Protein AF-A0A9N7TNQ0-F1 (afdb_monomer)

Radius of gyration: 16.6 Å; Cα contacts (8 Å, |Δi|>4): 85; chains: 1; bounding box: 36×50×49 Å

Mean predicted aligned error: 11.32 Å

Structure (mmCIF, N/CA/C/O backbone):
data_AF-A0A9N7TNQ0-F1
#
_entry.id   AF-A0A9N7TNQ0-F1
#
loop_
_atom_site.group_PDB
_atom_site.id
_atom_site.type_symbol
_atom_site.label_atom_id
_atom_site.label_alt_id
_atom_site.label_comp_id
_atom_site.label_asym_id
_atom_site.label_entity_id
_atom_site.label_seq_id
_atom_site.pdbx_PDB_ins_code
_atom_site.Cartn_x
_atom_site.Cartn_y
_atom_site.Cartn_z
_atom_site.occupancy
_atom_site.B_iso_or_equiv
_atom_site.auth_seq_id
_atom_site.auth_comp_id
_atom_site.auth_asym_id
_atom_site.auth_atom_id
_atom_site.pdbx_PDB_model_num
ATOM 1 N N . MET A 1 1 ? -12.053 -35.783 -9.837 1.00 34.56 1 MET A N 1
ATOM 2 C CA . MET A 1 1 ? -10.816 -35.252 -9.226 1.00 34.56 1 MET A CA 1
ATOM 3 C C . MET A 1 1 ? -10.941 -33.739 -9.143 1.00 34.56 1 MET A C 1
ATOM 5 O O . MET A 1 1 ? -11.063 -33.125 -10.188 1.00 34.56 1 MET A O 1
ATOM 9 N N . LYS A 1 2 ? -10.997 -33.230 -7.901 1.00 33.78 2 LYS A N 1
ATOM 10 C CA . LYS A 1 2 ? -10.740 -31.864 -7.385 1.00 33.78 2 LYS A CA 1
ATOM 11 C C . LYS A 1 2 ? -11.187 -30.685 -8.276 1.00 33.78 2 LYS A C 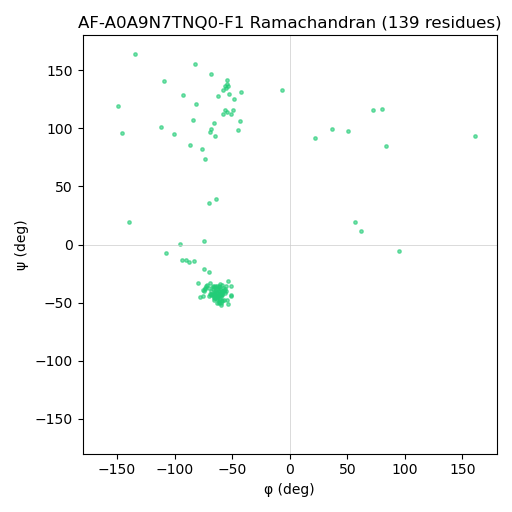1
ATOM 13 O O . LYS A 1 2 ? -10.556 -30.409 -9.284 1.00 33.78 2 LYS A O 1
ATOM 18 N N . ASN A 1 3 ? -12.346 -30.091 -7.981 1.00 28.22 3 ASN A N 1
ATOM 19 C CA . ASN A 1 3 ? -12.545 -28.962 -7.044 1.00 28.22 3 ASN A CA 1
ATOM 20 C C . ASN A 1 3 ? -12.000 -27.635 -7.603 1.00 28.22 3 ASN A C 1
ATOM 22 O O . ASN A 1 3 ? -10.797 -27.508 -7.809 1.00 28.22 3 ASN A O 1
ATOM 26 N N . LEU A 1 4 ? -12.884 -26.668 -7.836 1.00 41.09 4 LEU A N 1
ATOM 27 C CA . LEU A 1 4 ? -13.102 -25.495 -6.976 1.00 41.09 4 LEU A CA 1
ATOM 28 C C . LEU A 1 4 ? -13.830 -24.418 -7.801 1.00 41.09 4 LEU A C 1
ATOM 30 O O . LEU A 1 4 ? -13.229 -23.687 -8.591 1.00 41.09 4 LEU A O 1
ATOM 34 N N . ASP A 1 5 ? -15.159 -24.426 -7.695 1.00 35.00 5 ASP A N 1
ATOM 35 C CA . ASP A 1 5 ? -15.945 -23.270 -7.242 1.00 35.00 5 ASP A CA 1
ATOM 36 C C . ASP A 1 5 ? -15.219 -21.925 -7.397 1.00 35.00 5 ASP A C 1
ATOM 38 O O . ASP A 1 5 ? -14.502 -21.444 -6.521 1.00 35.00 5 ASP A O 1
ATOM 42 N N . LYS A 1 6 ? -15.436 -21.282 -8.548 1.00 42.28 6 LYS A N 1
ATOM 43 C CA . LYS A 1 6 ? -15.219 -19.841 -8.660 1.00 42.28 6 LYS A CA 1
ATOM 44 C C . LYS A 1 6 ? -16.397 -19.150 -7.989 1.00 42.28 6 LYS A C 1
ATOM 46 O O . LYS A 1 6 ? -17.361 -18.765 -8.646 1.00 42.28 6 LYS A O 1
ATOM 51 N N . GLU A 1 7 ? -16.287 -19.068 -6.669 1.00 34.34 7 GLU A N 1
ATOM 52 C CA . GLU A 1 7 ? -17.034 -18.165 -5.805 1.00 34.34 7 GLU A CA 1
ATOM 53 C C . GLU A 1 7 ? -17.109 -16.777 -6.455 1.00 34.34 7 GLU A C 1
ATOM 55 O O . GLU A 1 7 ? -16.120 -16.234 -6.963 1.00 34.34 7 GLU A O 1
ATOM 60 N N . GLY A 1 8 ? -18.328 -16.243 -6.491 1.00 31.50 8 GLY A N 1
ATOM 61 C CA . GLY A 1 8 ? -18.655 -14.971 -7.105 1.00 31.50 8 GLY A CA 1
ATOM 62 C C . GLY A 1 8 ? -17.840 -13.841 -6.495 1.00 31.50 8 GLY A C 1
ATOM 63 O O . GLY A 1 8 ? -18.063 -13.433 -5.359 1.00 31.50 8 GLY A O 1
ATOM 64 N N . ILE A 1 9 ? -16.937 -13.275 -7.292 1.00 40.03 9 ILE A N 1
ATOM 65 C CA . ILE A 1 9 ? -16.370 -11.962 -7.006 1.00 40.03 9 ILE A CA 1
ATOM 66 C C . ILE A 1 9 ? -17.511 -10.972 -7.202 1.00 40.03 9 ILE A C 1
ATOM 68 O O . ILE A 1 9 ? -17.880 -10.634 -8.328 1.00 40.03 9 ILE A O 1
ATOM 72 N N . HIS A 1 10 ? -18.105 -10.581 -6.078 1.00 31.59 10 HIS A N 1
ATOM 73 C CA . HIS A 1 10 ? -19.172 -9.607 -5.996 1.00 31.59 10 HIS A CA 1
ATOM 74 C C . HIS A 1 10 ? -18.757 -8.342 -6.752 1.00 31.59 10 HIS A C 1
ATOM 76 O O . HIS A 1 10 ? -17.804 -7.636 -6.411 1.00 31.59 10 HIS A O 1
ATOM 82 N N . GLN A 1 11 ? -19.469 -8.121 -7.849 1.00 31.77 11 GLN A N 1
ATOM 83 C CA . GLN A 1 11 ? -19.375 -6.976 -8.729 1.00 31.77 11 GLN A CA 1
ATOM 84 C C . GLN A 1 11 ? -20.009 -5.771 -8.026 1.00 31.77 11 GLN A C 1
ATOM 86 O O . GLN A 1 11 ? -21.099 -5.340 -8.384 1.00 31.77 11 GLN A O 1
ATOM 91 N N . GLU A 1 12 ? -19.339 -5.199 -7.029 1.00 32.12 12 GLU A N 1
ATOM 92 C CA . GLU A 1 12 ? -19.752 -3.911 -6.473 1.00 32.12 12 GLU A CA 1
ATOM 93 C C . GLU A 1 12 ? -18.895 -2.775 -7.032 1.00 32.12 12 GLU A C 1
ATOM 95 O O . GLU A 1 12 ? -17.794 -2.465 -6.585 1.00 32.12 12 GLU A O 1
ATOM 100 N N . SER A 1 13 ? -19.471 -2.180 -8.077 1.00 33.22 13 SER A N 1
ATOM 101 C CA . SER A 1 13 ? -19.583 -0.739 -8.292 1.00 33.22 13 SER A CA 1
ATOM 102 C C . SER A 1 13 ? -18.300 0.094 -8.162 1.00 33.22 13 SER A C 1
ATOM 104 O O . SER A 1 13 ? -17.913 0.589 -7.103 1.00 33.22 13 SER A O 1
ATOM 106 N N . TRP A 1 14 ? -17.696 0.364 -9.318 1.00 37.94 14 TRP A N 1
ATOM 107 C CA . TRP A 1 14 ? -16.557 1.261 -9.538 1.00 37.94 14 TRP A CA 1
ATOM 108 C C . TRP A 1 14 ? -16.905 2.758 -9.361 1.00 37.94 14 TRP A C 1
ATOM 110 O O . TRP A 1 14 ? -16.393 3.614 -10.078 1.00 37.94 14 TRP A O 1
ATOM 120 N N . SER A 1 15 ? -17.792 3.106 -8.425 1.00 42.22 15 SER A N 1
ATOM 121 C CA . SER A 1 15 ? -18.324 4.469 -8.271 1.00 42.22 15 SER A CA 1
ATOM 122 C C . SER A 1 15 ? -17.594 5.334 -7.242 1.00 42.22 15 SER A C 1
ATOM 124 O O . SER A 1 15 ? -17.989 6.479 -7.042 1.00 42.22 15 SER A O 1
ATOM 126 N N . CYS A 1 16 ? -16.552 4.839 -6.566 1.00 47.56 16 CYS A N 1
ATOM 127 C CA . CYS A 1 16 ? -16.070 5.532 -5.366 1.00 47.56 16 CYS A CA 1
ATOM 128 C C . CYS A 1 16 ? -15.285 6.832 -5.640 1.00 47.56 16 CYS A C 1
ATOM 130 O O . CYS A 1 16 ? -15.232 7.690 -4.768 1.00 47.56 16 CYS A O 1
ATOM 132 N N . LEU A 1 17 ? -14.722 7.033 -6.838 1.00 49.53 17 LEU A N 1
ATOM 133 C CA . LEU A 1 17 ? -14.087 8.292 -7.250 1.00 49.53 17 LEU A CA 1
ATOM 134 C C . LEU A 1 17 ? -14.266 8.454 -8.764 1.00 49.53 17 LEU A C 1
ATOM 136 O O . LEU A 1 17 ? -13.782 7.618 -9.531 1.00 49.53 17 LEU A 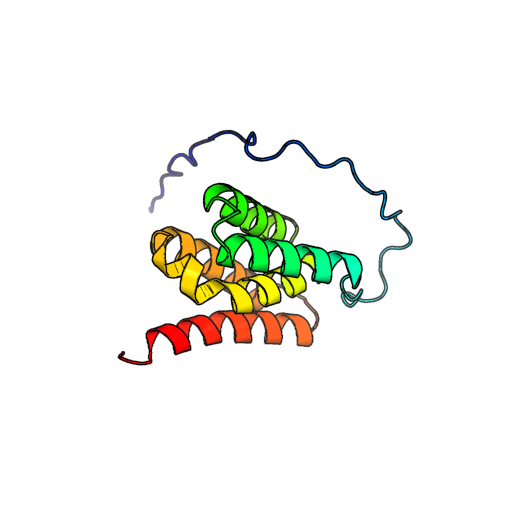O 1
ATOM 140 N N . LYS A 1 18 ? -14.939 9.524 -9.217 1.00 43.25 18 LYS A N 1
ATOM 141 C CA . LYS A 1 18 ? -14.919 9.888 -10.645 1.00 43.25 18 LYS A CA 1
ATOM 142 C C . LYS A 1 18 ? -13.453 10.018 -11.075 1.00 43.25 18 LYS A C 1
ATOM 144 O O . LYS A 1 18 ? -12.650 10.514 -10.282 1.00 43.25 18 LYS A O 1
ATOM 149 N N . PRO A 1 19 ? -13.075 9.577 -12.286 1.00 41.34 19 PRO A N 1
ATOM 150 C CA . PRO A 1 19 ? -11.713 9.766 -12.755 1.00 41.34 19 PRO A CA 1
ATOM 151 C C . PRO A 1 19 ? -11.368 11.256 -12.663 1.00 41.34 19 PRO A C 1
ATOM 153 O O . PRO A 1 19 ? -11.973 12.076 -13.351 1.00 41.34 19 PRO A O 1
ATOM 156 N N . VAL A 1 20 ? -10.413 11.608 -11.794 1.00 46.69 20 VAL A N 1
ATOM 157 C CA . VAL A 1 20 ? -9.686 12.872 -11.930 1.00 46.69 20 VAL A CA 1
ATOM 158 C C . VAL A 1 20 ? -9.092 12.817 -13.329 1.00 46.69 20 VAL A C 1
ATOM 160 O O . VAL A 1 20 ? -8.350 11.884 -13.643 1.00 46.69 20 VAL A O 1
ATOM 163 N N . GLN A 1 21 ? -9.536 13.734 -14.189 1.00 40.91 21 GLN A N 1
ATOM 164 C CA . GLN A 1 21 ? -9.123 13.777 -15.582 1.00 40.91 21 GLN A CA 1
ATOM 165 C C . GLN A 1 21 ? -7.602 13.776 -15.656 1.00 40.91 21 GLN A C 1
ATOM 167 O O . GLN A 1 21 ? -6.920 14.520 -14.953 1.00 40.91 21 GLN A O 1
ATOM 172 N N . ASP A 1 22 ? -7.122 12.860 -16.488 1.00 35.22 22 ASP A N 1
ATOM 173 C CA . ASP A 1 22 ? -5.734 12.570 -16.784 1.00 35.22 22 ASP A CA 1
ATOM 174 C C . ASP A 1 22 ? -4.938 13.871 -16.971 1.00 35.22 22 ASP A C 1
ATOM 176 O O . ASP A 1 22 ? -5.085 14.575 -17.976 1.00 35.22 22 ASP A O 1
ATOM 180 N N . VAL A 1 23 ? -4.101 14.227 -15.986 1.00 44.53 23 VAL A N 1
ATOM 181 C CA . VAL A 1 23 ? -3.015 15.169 -16.251 1.00 44.53 23 VAL A CA 1
ATOM 182 C C . VAL A 1 23 ? -2.056 14.392 -17.136 1.00 44.53 23 VAL A C 1
ATOM 184 O O . VAL A 1 23 ? -1.322 13.535 -16.658 1.00 44.53 23 VAL A O 1
ATOM 187 N N . ARG A 1 24 ? -2.183 14.611 -18.445 1.00 45.03 24 ARG A N 1
ATOM 188 C CA . ARG A 1 24 ? -1.459 13.903 -19.501 1.00 45.03 24 ARG A CA 1
ATOM 189 C C . ARG A 1 24 ? 0.018 13.792 -19.143 1.00 45.03 24 ARG A C 1
ATOM 191 O O . ARG A 1 24 ? 0.782 14.728 -19.372 1.00 45.03 24 ARG A O 1
ATOM 198 N N . VAL A 1 25 ? 0.439 12.651 -18.606 1.00 51.31 25 VAL A N 1
ATOM 199 C CA . VAL A 1 25 ? 1.856 12.293 -18.581 1.00 51.31 25 VAL A CA 1
ATOM 200 C C . VAL A 1 25 ? 2.087 11.616 -19.914 1.00 51.31 25 VAL A C 1
ATOM 202 O O . VAL A 1 25 ? 1.896 10.417 -20.077 1.00 51.31 25 VAL A O 1
ATOM 205 N N . THR A 1 26 ? 2.357 12.463 -20.902 1.00 42.19 26 THR A N 1
ATOM 206 C CA . THR A 1 26 ? 2.608 12.080 -22.285 1.00 42.19 26 THR A CA 1
ATOM 207 C C . THR A 1 26 ? 3.624 10.954 -22.361 1.00 42.19 26 THR A C 1
ATOM 209 O O . THR A 1 26 ? 4.748 11.084 -21.877 1.00 42.19 26 THR A O 1
ATOM 212 N N . ASP A 1 27 ? 3.184 9.899 -23.028 1.00 53.47 27 ASP A N 1
ATOM 213 C CA . ASP A 1 27 ? 3.931 8.755 -23.516 1.00 53.47 27 ASP A CA 1
ATOM 214 C C . ASP A 1 27 ? 5.182 9.217 -24.279 1.00 53.47 27 ASP A C 1
ATOM 216 O O . ASP A 1 27 ? 5.057 9.899 -25.299 1.00 53.47 27 ASP A O 1
ATOM 220 N N . ARG A 1 28 ? 6.384 8.892 -23.785 1.00 43.69 28 ARG A N 1
ATOM 221 C CA . ARG A 1 28 ? 7.618 8.916 -24.586 1.00 43.69 28 ARG A CA 1
ATOM 222 C C . ARG A 1 28 ? 8.554 7.793 -24.145 1.00 43.69 28 ARG A C 1
ATOM 224 O O . ARG A 1 28 ? 9.379 7.970 -23.258 1.00 43.69 28 ARG A O 1
ATOM 231 N N . LEU A 1 29 ? 8.441 6.700 -24.900 1.00 43.78 29 LEU A N 1
ATOM 232 C CA . LEU A 1 29 ? 9.478 5.704 -25.184 1.00 43.78 29 LEU A CA 1
ATOM 233 C C . LEU A 1 29 ? 9.653 4.602 -24.125 1.00 43.78 29 LEU A C 1
ATOM 235 O O . LEU A 1 29 ? 10.500 4.645 -23.240 1.00 43.78 29 LEU A O 1
ATOM 239 N N . ARG A 1 30 ? 8.810 3.578 -24.294 1.00 49.75 30 ARG A N 1
ATOM 240 C CA . ARG A 1 30 ? 9.124 2.140 -24.234 1.00 49.75 30 ARG A CA 1
ATOM 241 C C . ARG A 1 30 ? 10.636 1.829 -24.104 1.00 49.75 30 ARG A C 1
ATOM 243 O O . ARG A 1 30 ? 11.434 2.295 -24.905 1.00 49.75 30 ARG A O 1
ATOM 250 N N . GLU A 1 31 ? 10.962 0.934 -23.171 1.00 44.50 31 GLU A N 1
ATOM 251 C CA . GLU A 1 31 ? 12.087 -0.025 -23.233 1.00 44.50 31 GLU A CA 1
ATOM 252 C C . GLU A 1 31 ? 13.463 0.260 -22.607 1.00 44.50 31 GLU A C 1
ATOM 254 O O . GLU A 1 31 ? 14.209 -0.708 -22.473 1.00 44.50 31 GLU A O 1
ATOM 259 N N . GLU A 1 32 ? 13.785 1.428 -22.047 1.00 40.09 32 GLU A N 1
ATOM 260 C CA . GLU A 1 32 ? 15.023 1.544 -21.247 1.00 40.09 32 GLU A CA 1
ATOM 261 C C . GLU A 1 32 ? 14.757 1.763 -19.758 1.00 40.09 32 GLU A C 1
ATOM 263 O O . GLU A 1 32 ? 14.530 2.867 -19.277 1.00 40.09 32 GLU A O 1
ATOM 268 N N . GLN A 1 33 ? 14.889 0.664 -19.014 1.00 43.25 33 GLN A N 1
ATOM 269 C CA . GLN A 1 33 ? 14.914 0.576 -17.558 1.00 43.25 33 GLN A CA 1
ATOM 270 C C . GLN A 1 33 ? 13.539 0.624 -16.883 1.00 43.25 33 GLN A C 1
ATOM 272 O O . GLN A 1 33 ? 12.850 1.636 -16.808 1.00 43.25 33 GLN A O 1
ATOM 277 N N . GLN A 1 34 ? 13.216 -0.477 -16.218 1.00 49.12 34 GLN A N 1
ATOM 278 C CA . GLN A 1 34 ? 12.190 -0.633 -15.187 1.00 49.12 34 GLN A CA 1
ATOM 279 C C . GLN A 1 34 ? 12.510 0.208 -13.914 1.00 49.12 34 GLN A C 1
ATOM 281 O O . GLN A 1 34 ? 12.347 -0.261 -12.791 1.00 49.12 34 GLN A O 1
ATOM 286 N N . ASN A 1 35 ? 13.027 1.431 -14.106 1.00 52.12 35 ASN A N 1
ATOM 287 C CA . ASN A 1 35 ? 13.688 2.341 -13.162 1.00 52.12 35 ASN A CA 1
ATOM 288 C C . ASN A 1 35 ? 13.268 3.812 -13.383 1.00 52.12 35 ASN A C 1
ATOM 290 O O . ASN A 1 35 ? 13.968 4.738 -12.967 1.00 52.12 35 ASN A O 1
ATOM 294 N N . THR A 1 36 ? 12.145 4.081 -14.050 1.00 61.72 36 THR A N 1
ATOM 295 C CA . THR A 1 36 ? 11.609 5.445 -14.043 1.00 61.72 36 THR A CA 1
ATOM 296 C C . THR A 1 36 ? 11.185 5.744 -12.612 1.00 61.72 36 THR A C 1
ATOM 298 O O . THR A 1 36 ? 10.193 5.197 -12.137 1.00 61.72 36 THR A O 1
ATOM 301 N N . LYS A 1 37 ? 11.971 6.541 -11.887 1.00 65.81 37 LYS A N 1
ATOM 302 C CA . LYS A 1 37 ? 11.623 6.958 -10.527 1.00 65.81 37 LYS A CA 1
ATOM 303 C C . LYS A 1 37 ? 10.226 7.589 -10.561 1.00 65.81 37 LYS A C 1
ATOM 305 O O . LYS A 1 37 ? 9.944 8.348 -11.497 1.00 65.81 37 LYS A O 1
ATOM 310 N N . PRO A 1 38 ? 9.354 7.309 -9.582 1.00 68.50 38 PRO A N 1
ATOM 311 C CA . PRO A 1 38 ? 8.083 8.005 -9.494 1.00 68.50 38 PRO A CA 1
ATOM 312 C C . PRO A 1 38 ? 8.334 9.515 -9.480 1.00 68.50 38 PRO A C 1
ATOM 314 O O . PRO A 1 38 ? 9.255 10.006 -8.822 1.00 68.50 38 PRO A O 1
ATOM 317 N N . SER A 1 39 ? 7.529 10.261 -10.240 1.00 80.44 39 SER A N 1
ATOM 318 C CA . SER A 1 39 ? 7.620 11.721 -10.232 1.00 80.44 39 SER A CA 1
ATOM 319 C C . SER A 1 39 ? 7.462 12.218 -8.795 1.00 80.44 39 SER A C 1
ATOM 321 O O . SER A 1 39 ? 6.537 11.795 -8.101 1.00 80.44 39 SER A O 1
ATOM 323 N N . GLY A 1 40 ? 8.314 13.149 -8.354 1.00 81.19 40 GLY A N 1
ATOM 324 C CA . GLY A 1 40 ? 8.211 13.718 -7.005 1.00 81.19 40 GLY A CA 1
ATOM 325 C C . GLY A 1 40 ? 6.816 14.282 -6.713 1.00 81.19 40 GLY A C 1
ATOM 326 O O . GLY A 1 40 ? 6.317 14.157 -5.602 1.00 81.19 40 GLY A O 1
ATOM 327 N N . ARG A 1 41 ? 6.118 14.796 -7.738 1.00 85.44 41 ARG A N 1
ATOM 328 C CA . ARG A 1 41 ? 4.715 15.224 -7.625 1.00 85.44 41 ARG A CA 1
ATOM 329 C C . ARG A 1 41 ? 3.777 14.071 -7.256 1.00 85.44 41 ARG A C 1
ATOM 331 O O . ARG A 1 41 ? 2.899 14.255 -6.422 1.00 85.44 41 ARG A O 1
ATOM 338 N N . PHE A 1 42 ? 3.946 12.909 -7.883 1.00 85.75 42 PHE A N 1
ATOM 339 C CA . PHE A 1 42 ? 3.120 11.729 -7.630 1.00 85.75 42 PHE A CA 1
ATOM 340 C C . PHE A 1 42 ? 3.345 11.181 -6.217 1.00 85.75 42 PHE A C 1
ATOM 342 O O . PHE A 1 42 ? 2.375 10.917 -5.513 1.00 85.75 42 PHE A O 1
ATOM 349 N N . LEU A 1 43 ? 4.602 11.095 -5.770 1.00 85.56 43 LEU A N 1
ATOM 350 C CA . LEU A 1 43 ? 4.908 10.694 -4.394 1.00 85.56 43 LEU A CA 1
ATOM 351 C C . LEU A 1 43 ? 4.344 11.682 -3.372 1.00 85.56 43 LEU A C 1
ATOM 353 O O . LEU A 1 43 ? 3.702 11.266 -2.414 1.00 85.56 43 LEU A O 1
ATOM 357 N N . ASN A 1 44 ? 4.510 12.987 -3.603 1.00 88.44 44 ASN A N 1
ATOM 358 C CA . ASN A 1 44 ? 3.955 14.011 -2.717 1.00 88.44 44 ASN A CA 1
ATOM 359 C C . ASN A 1 44 ? 2.424 13.940 -2.649 1.00 88.44 44 ASN A C 1
ATOM 361 O O . ASN A 1 44 ? 1.855 14.135 -1.580 1.00 88.44 44 ASN A O 1
ATOM 365 N N . MET A 1 45 ? 1.755 13.624 -3.764 1.00 90.75 45 MET A N 1
ATOM 366 C CA . MET A 1 45 ? 0.308 13.403 -3.787 1.00 90.75 45 MET A CA 1
ATOM 367 C C . MET A 1 45 ? -0.087 12.198 -2.926 1.00 90.75 45 MET A C 1
ATOM 369 O O . MET A 1 45 ? -1.016 12.304 -2.132 1.00 90.75 45 MET A O 1
ATOM 373 N N . LEU A 1 46 ? 0.608 11.065 -3.058 1.00 89.75 46 LEU A N 1
ATOM 374 C CA . LEU A 1 46 ? 0.338 9.885 -2.234 1.00 89.75 46 LEU A CA 1
ATOM 375 C C . LEU A 1 46 ? 0.599 10.158 -0.753 1.00 89.75 46 LEU A C 1
ATOM 377 O O . LEU A 1 46 ? -0.226 9.795 0.080 1.00 89.75 46 LEU A O 1
ATOM 381 N N . ARG A 1 47 ? 1.687 10.864 -0.433 1.00 90.00 47 ARG A N 1
ATOM 382 C CA . ARG A 1 47 ? 1.996 11.283 0.935 1.00 90.00 47 ARG A CA 1
ATOM 383 C C . ARG A 1 47 ? 0.881 12.141 1.523 1.00 90.00 47 ARG A C 1
ATOM 385 O O . ARG A 1 47 ? 0.401 11.859 2.611 1.00 90.00 47 ARG A O 1
ATOM 392 N N . PHE A 1 48 ? 0.424 13.134 0.765 1.00 93.06 48 PHE A N 1
ATOM 393 C CA . PHE A 1 48 ? -0.677 13.996 1.174 1.00 93.06 48 PHE A CA 1
ATOM 394 C C . PHE A 1 48 ? -1.970 13.204 1.415 1.00 93.06 48 PHE A C 1
ATOM 396 O O . PHE A 1 48 ? -2.650 13.423 2.411 1.00 93.06 48 PHE A O 1
ATOM 403 N N . ILE A 1 49 ? -2.294 12.234 0.553 1.00 91.38 49 ILE A N 1
ATOM 404 C CA . ILE A 1 49 ? -3.449 11.344 0.760 1.00 91.38 49 ILE A CA 1
ATOM 405 C C . ILE A 1 49 ? -3.301 10.536 2.062 1.00 91.38 49 ILE A C 1
ATOM 407 O O . ILE A 1 49 ? -4.278 10.391 2.797 1.00 91.38 49 ILE A O 1
ATOM 411 N N . GLY A 1 50 ? -2.096 10.044 2.365 1.00 92.31 50 GLY A N 1
ATOM 412 C CA . GLY A 1 50 ? -1.792 9.368 3.629 1.00 92.31 50 GLY A CA 1
ATOM 413 C C . GLY A 1 50 ? -1.995 10.275 4.845 1.00 92.31 50 GLY A C 1
ATOM 414 O O . GLY A 1 50 ? -2.708 9.907 5.775 1.00 92.31 50 GLY A O 1
ATOM 415 N N . GLU A 1 51 ? -1.466 11.497 4.804 1.00 92.69 51 GLU A N 1
ATOM 416 C CA . GLU A 1 51 ? -1.632 12.500 5.867 1.00 92.69 51 GLU A CA 1
ATOM 417 C C . GLU A 1 51 ? -3.113 12.864 6.104 1.00 92.69 51 GLU A C 1
ATOM 419 O O . GLU A 1 51 ? -3.553 12.998 7.251 1.00 92.69 51 GLU A O 1
ATOM 424 N N . LEU A 1 52 ? -3.920 12.962 5.039 1.00 92.69 52 LEU A N 1
ATOM 425 C CA . LEU A 1 52 ? -5.367 13.195 5.147 1.00 92.69 52 LEU A CA 1
ATOM 426 C C . LEU A 1 52 ? -6.111 12.034 5.819 1.00 92.69 52 LEU A C 1
ATOM 428 O O . LEU A 1 52 ? -7.086 12.263 6.539 1.00 92.69 52 LEU A O 1
ATOM 432 N N . PHE A 1 53 ? -5.673 10.797 5.585 1.00 90.56 53 PHE A N 1
ATOM 433 C CA . PHE A 1 53 ? -6.236 9.622 6.245 1.00 90.56 53 PHE A CA 1
ATOM 434 C C . PHE A 1 53 ? -5.901 9.592 7.736 1.00 90.56 53 PHE A C 1
ATOM 436 O O . PHE A 1 53 ? -6.796 9.384 8.555 1.00 90.56 53 PHE A O 1
ATOM 443 N N . LEU A 1 54 ? -4.652 9.897 8.100 1.00 89.50 54 LEU A N 1
ATOM 444 C CA . LEU A 1 54 ? -4.245 10.021 9.504 1.00 89.50 54 LEU A CA 1
ATOM 445 C C . LEU A 1 54 ? -5.018 11.135 10.225 1.00 89.50 54 LEU A C 1
ATOM 447 O O . LEU A 1 54 ? -5.435 10.969 11.367 1.00 89.50 54 LEU A O 1
ATOM 451 N N . SER A 1 55 ? -5.319 12.227 9.519 1.00 91.06 55 SER A N 1
ATOM 452 C CA . SER A 1 55 ? -6.143 13.331 10.032 1.00 91.06 55 SER A CA 1
ATOM 453 C C . SER A 1 55 ? -7.649 13.012 10.097 1.00 91.06 55 SER A C 1
ATOM 455 O O . SER A 1 55 ? -8.442 13.896 10.414 1.00 91.06 55 SER A O 1
ATOM 457 N N . LYS A 1 56 ? -8.066 11.779 9.759 1.00 86.44 56 LYS A N 1
ATOM 458 C CA . LYS A 1 56 ? -9.467 11.310 9.689 1.00 86.44 56 LYS A CA 1
ATOM 459 C C . LYS A 1 56 ? -10.370 12.139 8.755 1.00 86.44 56 LYS A C 1
ATOM 461 O O . LYS A 1 56 ? -11.592 12.062 8.835 1.00 86.44 56 LYS A O 1
ATOM 466 N N . VAL A 1 57 ? -9.773 12.902 7.834 1.00 89.81 57 VAL A N 1
ATOM 467 C CA . VAL A 1 57 ? -10.486 13.671 6.797 1.00 89.81 57 VAL A CA 1
ATOM 468 C C . VAL A 1 57 ? -10.887 12.758 5.638 1.00 89.81 57 VAL A C 1
ATOM 470 O O . VAL A 1 57 ? -11.927 12.952 5.009 1.00 89.81 57 VAL A O 1
ATOM 473 N N . LEU A 1 58 ? -10.061 11.748 5.347 1.00 85.88 58 LEU A N 1
ATOM 474 C CA . LEU A 1 58 ? -10.323 10.769 4.301 1.00 85.88 58 LEU A CA 1
ATOM 475 C C . LEU A 1 58 ? -11.043 9.540 4.870 1.00 85.88 58 LEU A C 1
ATOM 477 O O . LEU A 1 58 ? -10.568 8.912 5.813 1.00 85.88 58 LEU A O 1
ATOM 481 N N . ALA A 1 59 ? -12.153 9.152 4.243 1.00 86.50 59 ALA A N 1
ATOM 482 C CA . ALA A 1 59 ? -12.849 7.916 4.580 1.00 86.50 59 ALA A CA 1
ATOM 483 C C . ALA A 1 59 ? -12.032 6.671 4.187 1.00 86.50 59 ALA A C 1
ATOM 485 O O . ALA A 1 59 ? -11.385 6.636 3.137 1.00 86.50 59 ALA A O 1
ATOM 486 N N . GLU A 1 60 ? -12.161 5.612 4.983 1.00 85.75 60 GLU A N 1
ATOM 487 C CA . GLU A 1 60 ? -11.509 4.311 4.784 1.00 85.75 60 GLU A CA 1
ATOM 488 C C . GLU A 1 60 ? -11.728 3.743 3.367 1.00 85.75 60 GLU A C 1
ATOM 490 O O . GLU A 1 60 ? -10.785 3.340 2.685 1.00 85.75 60 GLU A O 1
ATOM 495 N N . LYS A 1 61 ? -12.966 3.814 2.856 1.00 85.06 61 LYS A N 1
ATOM 496 C CA . LYS A 1 61 ? -13.329 3.333 1.509 1.00 85.06 61 LYS A CA 1
ATOM 497 C C . LYS A 1 61 ? -12.494 3.977 0.398 1.00 85.06 61 LYS A C 1
ATOM 499 O O . LYS A 1 61 ? -12.125 3.304 -0.569 1.00 85.06 61 LYS A O 1
ATOM 504 N N . SER A 1 62 ? -12.183 5.265 0.533 1.00 87.38 62 SER A N 1
ATOM 505 C CA . SER A 1 62 ? -11.359 5.990 -0.436 1.00 87.38 62 SER A CA 1
ATOM 506 C C . SER A 1 62 ? -9.904 5.529 -0.378 1.00 87.38 62 SER A C 1
ATOM 508 O O . SER A 1 62 ? -9.286 5.369 -1.430 1.00 87.38 62 SER A O 1
ATOM 510 N N . MET A 1 63 ? -9.382 5.228 0.816 1.00 90.69 63 MET A N 1
ATOM 511 C CA . MET A 1 63 ? -8.031 4.685 0.977 1.00 90.69 63 MET A CA 1
ATOM 512 C C . MET A 1 63 ? -7.904 3.290 0.349 1.00 90.69 63 MET A C 1
ATOM 514 O O . MET A 1 63 ? -7.007 3.051 -0.461 1.00 90.69 63 MET A O 1
ATOM 518 N N . HIS A 1 6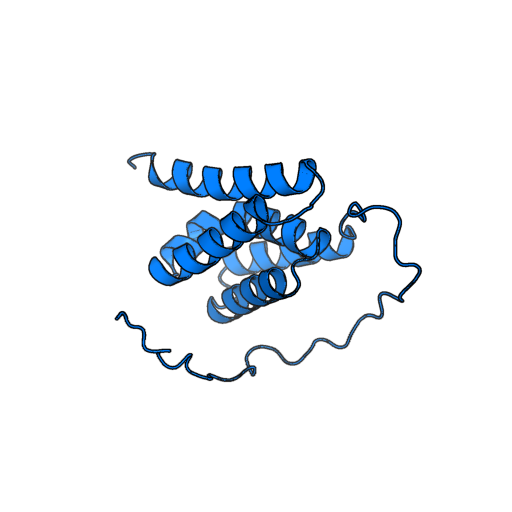4 ? -8.869 2.401 0.606 1.00 89.50 64 HIS A N 1
ATOM 519 C CA . HIS A 1 64 ? -8.932 1.077 -0.031 1.00 89.50 64 HIS A CA 1
ATOM 520 C C . HIS A 1 64 ? -9.018 1.152 -1.556 1.00 89.50 64 HIS A C 1
ATOM 522 O O . HIS A 1 64 ? -8.475 0.304 -2.266 1.00 89.50 64 HIS A O 1
ATOM 528 N N . CYS A 1 65 ? -9.702 2.164 -2.090 1.00 88.81 65 CYS A N 1
ATOM 529 C CA . CYS A 1 65 ? -9.745 2.418 -3.529 1.00 88.81 65 CYS A CA 1
ATOM 530 C C . CYS A 1 65 ? -8.361 2.810 -4.075 1.00 88.81 65 CYS A C 1
ATOM 532 O O . CYS A 1 65 ? -7.921 2.263 -5.090 1.00 88.81 65 CYS A O 1
ATOM 534 N N . CYS A 1 66 ? -7.649 3.708 -3.387 1.00 89.38 66 CYS A N 1
ATOM 535 C CA . CYS A 1 66 ? -6.289 4.107 -3.750 1.00 89.38 66 CYS A CA 1
ATOM 536 C C . CYS A 1 66 ? -5.330 2.908 -3.770 1.00 89.38 66 CYS A C 1
ATOM 538 O O . CYS A 1 66 ? -4.648 2.702 -4.775 1.00 89.38 66 CYS A O 1
ATOM 540 N N . ILE A 1 67 ? -5.331 2.084 -2.718 1.00 90.94 67 ILE A N 1
ATOM 541 C CA . ILE A 1 67 ? -4.472 0.894 -2.605 1.00 90.94 67 ILE A CA 1
ATOM 542 C C . ILE A 1 67 ? -4.744 -0.088 -3.748 1.00 90.94 67 ILE A C 1
ATOM 544 O O . ILE A 1 67 ? -3.825 -0.450 -4.487 1.00 90.94 67 ILE A O 1
ATOM 548 N N . ARG A 1 68 ? -6.015 -0.454 -3.972 1.00 90.00 68 ARG A N 1
ATOM 549 C CA . ARG A 1 68 ? -6.399 -1.363 -5.066 1.00 90.00 68 ARG A CA 1
ATOM 550 C C . ARG A 1 68 ? -5.983 -0.835 -6.433 1.00 90.00 68 ARG A C 1
ATOM 552 O O . ARG A 1 68 ? -5.497 -1.602 -7.261 1.00 90.00 68 ARG A O 1
ATOM 559 N N . ARG A 1 69 ? -6.125 0.4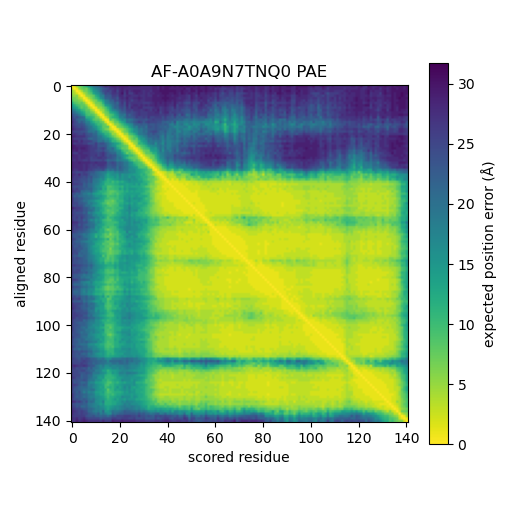71 -6.676 1.00 87.62 69 ARG A N 1
ATOM 560 C CA . ARG A 1 69 ? -5.733 1.083 -7.953 1.00 87.62 69 ARG 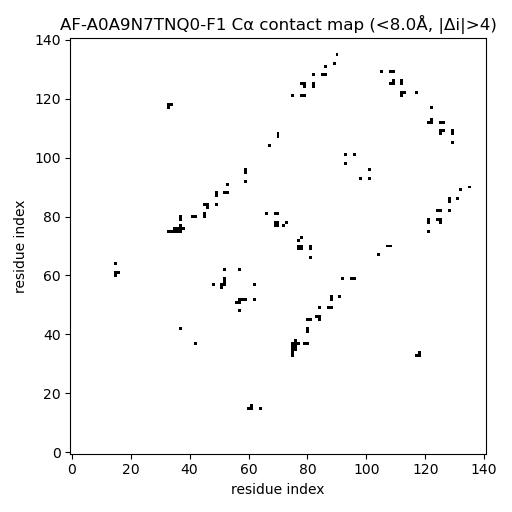A CA 1
ATOM 561 C C . ARG A 1 69 ? -4.221 1.042 -8.178 1.00 87.62 69 ARG A C 1
ATOM 563 O O . ARG A 1 69 ? -3.794 0.847 -9.314 1.00 87.62 69 ARG A O 1
ATOM 570 N N . LEU A 1 70 ? -3.417 1.216 -7.129 1.00 88.75 70 LEU A N 1
ATOM 571 C CA . LEU A 1 70 ? -1.957 1.110 -7.216 1.00 88.75 70 LEU A CA 1
ATOM 572 C C . LEU A 1 70 ? -1.516 -0.340 -7.468 1.00 88.75 70 LEU A C 1
ATOM 574 O O . LEU A 1 70 ? -0.682 -0.574 -8.343 1.00 88.75 70 LEU A O 1
ATOM 578 N N . LEU A 1 71 ? -2.133 -1.307 -6.780 1.00 88.69 71 LEU A N 1
ATOM 579 C CA . LEU A 1 71 ? -1.886 -2.740 -6.988 1.00 88.69 71 LEU A CA 1
ATOM 580 C C . LEU A 1 71 ? -2.242 -3.189 -8.413 1.00 88.69 71 LEU A C 1
ATOM 582 O O . LEU A 1 71 ? -1.463 -3.901 -9.040 1.00 88.69 71 LEU A O 1
ATOM 586 N N . GLN A 1 72 ? -3.377 -2.727 -8.951 1.00 86.75 72 GLN A N 1
ATOM 587 C CA . GLN A 1 72 ? -3.822 -3.056 -10.311 1.00 86.75 72 GLN A CA 1
ATOM 588 C C . GLN A 1 72 ? -2.894 -2.518 -11.402 1.00 86.75 72 GLN A C 1
ATOM 590 O O . GLN A 1 72 ? -2.711 -3.184 -12.419 1.00 86.75 72 GLN A O 1
ATOM 595 N N . LYS A 1 73 ? -2.318 -1.321 -11.221 1.00 85.81 73 LYS A N 1
ATOM 596 C CA . LYS A 1 73 ? -1.371 -0.770 -12.200 1.00 85.81 73 LYS A CA 1
ATOM 597 C C . LYS A 1 73 ? -0.092 -1.601 -12.278 1.00 85.81 73 LYS A C 1
ATOM 599 O O . LYS A 1 73 ? 0.405 -1.845 -13.372 1.00 85.81 73 LYS A O 1
ATOM 604 N N . GLY A 1 74 ? 0.436 -2.026 -11.128 1.00 82.62 74 GLY A N 1
ATOM 605 C CA . GLY A 1 74 ? 1.570 -2.950 -11.049 1.00 82.62 74 GLY A CA 1
ATOM 606 C C . GLY A 1 74 ? 2.886 -2.445 -11.662 1.00 82.62 74 GLY A C 1
ATOM 607 O O . GLY A 1 74 ? 3.817 -3.240 -11.830 1.00 82.62 74 GLY A O 1
ATOM 608 N N . ASP A 1 75 ? 2.987 -1.156 -11.995 1.00 85.38 75 ASP A N 1
ATOM 609 C CA . ASP A 1 75 ? 4.203 -0.503 -12.471 1.00 85.38 75 ASP A CA 1
ATOM 610 C C . ASP A 1 75 ? 5.114 -0.112 -11.301 1.00 85.38 75 ASP A C 1
ATOM 612 O O . ASP A 1 75 ? 4.670 0.072 -10.166 1.00 85.38 75 ASP A O 1
ATOM 616 N N . GLY A 1 76 ? 6.414 0.017 -11.578 1.00 84.75 76 GLY A N 1
ATOM 617 C CA . GLY A 1 76 ? 7.411 0.338 -10.554 1.00 84.75 76 GLY A CA 1
ATOM 618 C C . GLY A 1 76 ? 7.080 1.592 -9.733 1.00 84.75 76 GLY A C 1
ATOM 619 O O . GLY A 1 76 ? 7.029 1.490 -8.508 1.00 84.75 76 GLY A O 1
ATOM 620 N N . PRO A 1 77 ? 6.777 2.739 -10.373 1.00 85.75 77 PRO A N 1
ATOM 621 C CA . PRO A 1 77 ? 6.368 3.966 -9.691 1.00 85.75 77 PRO A CA 1
ATOM 622 C C . PRO A 1 77 ? 5.170 3.810 -8.755 1.00 85.75 77 PRO A C 1
ATOM 624 O O . PRO A 1 77 ? 5.218 4.287 -7.620 1.00 85.75 77 PRO A O 1
ATOM 627 N N . SER A 1 78 ? 4.090 3.165 -9.213 1.00 88.44 78 SER A N 1
ATOM 628 C CA . SER A 1 78 ? 2.887 3.001 -8.388 1.00 88.44 78 SER A CA 1
ATOM 629 C C . SER A 1 78 ? 3.145 2.104 -7.187 1.00 88.44 78 SER A C 1
ATOM 631 O O . SER A 1 78 ? 2.605 2.363 -6.117 1.00 88.44 78 SER A O 1
ATOM 633 N N . LEU A 1 79 ? 3.978 1.076 -7.342 1.00 89.56 79 LEU A N 1
ATOM 634 C CA . LEU A 1 79 ? 4.314 0.170 -6.250 1.00 89.56 79 LEU A CA 1
ATOM 635 C C . LEU A 1 79 ? 5.285 0.784 -5.244 1.00 89.56 79 LEU A C 1
ATOM 637 O O . LEU A 1 79 ? 5.078 0.617 -4.049 1.00 89.56 79 LEU A O 1
ATOM 641 N N . GLU A 1 80 ? 6.282 1.552 -5.694 1.00 89.94 80 GLU A N 1
ATOM 642 C CA . GLU A 1 80 ? 7.147 2.329 -4.791 1.00 89.94 80 GLU A CA 1
ATOM 643 C C . GLU A 1 80 ? 6.316 3.341 -3.986 1.00 89.94 80 GLU A C 1
ATOM 645 O O . GLU A 1 80 ? 6.456 3.433 -2.768 1.00 89.94 80 GLU A O 1
ATOM 650 N N . GLY A 1 81 ? 5.383 4.037 -4.642 1.00 90.88 81 GLY A N 1
ATOM 651 C CA . GLY A 1 81 ? 4.446 4.934 -3.969 1.00 90.88 81 GLY A CA 1
ATOM 652 C C . GLY A 1 81 ? 3.500 4.219 -2.997 1.00 90.88 81 GLY A C 1
ATOM 653 O O . GLY A 1 81 ? 3.237 4.736 -1.913 1.00 90.88 81 GLY A O 1
ATOM 654 N N . LEU A 1 82 ? 3.015 3.026 -3.351 1.00 92.44 82 LEU A N 1
ATOM 655 C CA . LEU A 1 82 ? 2.177 2.205 -2.476 1.00 92.44 82 LEU A CA 1
ATOM 656 C C . LEU A 1 82 ? 2.934 1.760 -1.222 1.00 92.44 82 LEU A C 1
ATOM 658 O O . LEU A 1 82 ? 2.394 1.877 -0.127 1.00 92.44 82 LEU A O 1
ATOM 662 N N . CYS A 1 83 ? 4.179 1.301 -1.365 1.00 92.12 83 CYS A N 1
ATOM 663 C CA . CYS A 1 83 ? 5.039 0.948 -0.237 1.00 92.12 83 CYS A CA 1
ATOM 664 C C . CYS A 1 83 ? 5.217 2.122 0.727 1.00 92.12 83 CYS A C 1
ATOM 666 O O . CYS A 1 83 ? 5.020 1.959 1.926 1.00 92.12 83 CYS A O 1
ATOM 668 N N . GLN A 1 84 ? 5.518 3.316 0.208 1.00 90.94 84 GLN A N 1
ATOM 669 C CA . GLN A 1 84 ? 5.662 4.515 1.042 1.00 90.94 84 GLN A CA 1
ATOM 670 C C . GLN A 1 84 ? 4.356 4.910 1.737 1.00 90.94 84 GLN A C 1
ATOM 672 O O . GLN A 1 84 ? 4.370 5.286 2.907 1.00 90.94 84 GLN A O 1
ATOM 677 N N . LEU A 1 85 ? 3.226 4.813 1.030 1.00 92.44 85 LEU A N 1
ATOM 678 C CA . LEU A 1 85 ? 1.913 5.079 1.608 1.00 92.44 85 LEU A CA 1
ATOM 679 C C . LEU A 1 85 ? 1.621 4.108 2.758 1.00 92.44 85 LEU A C 1
ATOM 681 O O . LEU A 1 85 ? 1.283 4.554 3.850 1.00 92.44 85 LEU A O 1
ATOM 685 N N . LEU A 1 86 ? 1.799 2.803 2.534 1.00 91.75 86 LEU A N 1
ATOM 686 C CA . LEU A 1 86 ? 1.578 1.774 3.551 1.00 91.75 86 LEU A CA 1
ATOM 687 C C . LEU A 1 86 ? 2.516 1.954 4.743 1.00 91.75 86 LEU A C 1
ATOM 689 O O . LEU A 1 86 ? 2.049 1.914 5.870 1.00 91.75 86 LEU A O 1
ATOM 693 N N . GLN A 1 87 ? 3.800 2.248 4.532 1.00 90.38 87 GLN A N 1
ATOM 694 C CA . GLN A 1 87 ? 4.727 2.522 5.636 1.00 90.38 87 GLN A CA 1
ATOM 695 C C . GLN A 1 87 ? 4.244 3.652 6.554 1.00 90.38 87 GLN A C 1
ATOM 697 O O . GLN A 1 87 ? 4.441 3.573 7.765 1.00 90.38 87 GLN A O 1
ATOM 702 N N . MET A 1 88 ? 3.594 4.674 5.989 1.00 90.25 88 MET A N 1
ATOM 703 C CA . MET A 1 88 ? 3.044 5.799 6.742 1.00 90.25 88 MET A CA 1
ATOM 704 C C . MET A 1 88 ? 1.754 5.449 7.490 1.00 90.25 88 MET A C 1
ATOM 706 O O . MET A 1 88 ? 1.595 5.863 8.633 1.00 90.25 88 MET A O 1
ATOM 710 N N . ILE A 1 89 ? 0.821 4.742 6.846 1.00 91.31 89 ILE A N 1
ATOM 711 C CA . ILE A 1 89 ? -0.547 4.582 7.370 1.00 91.31 89 ILE A CA 1
ATOM 712 C C . ILE A 1 89 ? -0.861 3.191 7.922 1.00 91.31 89 ILE A C 1
ATOM 714 O O . ILE A 1 89 ? -1.953 3.010 8.450 1.00 91.31 89 ILE A O 1
ATOM 718 N N . GLN A 1 90 ? 0.028 2.203 7.771 1.00 89.00 90 GLN A N 1
ATOM 719 C CA . GLN A 1 90 ? -0.258 0.788 8.062 1.00 89.00 90 GLN A CA 1
ATOM 720 C C . GLN A 1 90 ? -0.863 0.571 9.451 1.00 89.00 90 GLN A C 1
ATOM 722 O O . GLN A 1 90 ? -1.858 -0.132 9.554 1.00 89.00 90 GLN A O 1
ATOM 727 N N . GLN A 1 91 ? -0.341 1.229 10.491 1.00 87.88 91 GLN A N 1
ATOM 728 C CA . GLN A 1 91 ? -0.826 1.063 11.866 1.00 87.88 91 GLN A CA 1
ATOM 729 C C . GLN A 1 91 ? -2.286 1.513 12.015 1.00 87.88 91 GLN A C 1
ATOM 731 O O . GLN A 1 91 ? -3.122 0.758 12.501 1.00 87.88 91 GLN A O 1
ATOM 736 N N . ASP A 1 92 ? -2.617 2.717 11.544 1.00 89.44 92 ASP A N 1
ATOM 737 C CA . ASP A 1 92 ? -3.989 3.228 11.566 1.00 89.44 92 ASP A CA 1
ATOM 738 C C . ASP A 1 92 ? -4.922 2.435 10.650 1.00 89.44 92 ASP A C 1
ATOM 740 O O . ASP A 1 92 ? -6.087 2.221 10.985 1.00 89.44 92 ASP A O 1
ATOM 744 N N . LEU A 1 93 ? -4.426 2.024 9.481 1.00 88.94 93 LEU A N 1
ATOM 745 C CA . LEU A 1 93 ? -5.217 1.315 8.484 1.00 88.94 93 LEU A CA 1
ATOM 746 C C . LEU A 1 93 ? -5.607 -0.083 8.971 1.00 88.94 93 LEU A C 1
ATOM 748 O O . LEU A 1 93 ? -6.747 -0.490 8.768 1.00 88.94 93 LEU A O 1
ATOM 752 N N . GLU A 1 94 ? -4.701 -0.795 9.637 1.00 87.19 94 GLU A N 1
ATOM 753 C CA . GLU A 1 94 ? -4.954 -2.136 10.177 1.00 87.19 94 GLU A CA 1
ATOM 754 C C . GLU A 1 94 ? -5.915 -2.146 11.367 1.00 87.19 94 GLU A C 1
ATOM 756 O O . GLU A 1 94 ? -6.567 -3.158 11.599 1.00 87.19 94 GLU A O 1
ATOM 761 N N . VAL A 1 95 ? -6.042 -1.035 12.099 1.00 87.12 95 VAL A N 1
ATOM 762 C CA . VAL A 1 95 ? -7.026 -0.904 13.188 1.00 87.12 95 VAL A CA 1
ATOM 763 C C . VAL A 1 95 ? -8.445 -0.755 12.645 1.00 87.12 95 VAL A C 1
ATOM 765 O O . VAL A 1 95 ? -9.393 -1.253 13.247 1.00 87.12 95 VAL A O 1
ATOM 768 N N . VAL A 1 96 ? -8.603 -0.041 11.529 1.00 86.50 96 VAL A N 1
ATOM 769 C CA . VAL A 1 96 ? -9.926 0.256 10.955 1.00 86.50 96 VAL A CA 1
ATOM 770 C C . VAL A 1 96 ? -10.370 -0.751 9.898 1.00 86.50 96 VAL A C 1
ATOM 772 O O . VAL A 1 96 ? -11.535 -0.746 9.523 1.00 86.50 96 VAL A O 1
ATOM 775 N N . THR A 1 97 ? -9.457 -1.592 9.407 1.00 86.62 97 THR A N 1
ATOM 776 C CA . THR A 1 97 ? -9.719 -2.541 8.320 1.00 86.62 97 THR A CA 1
ATOM 777 C C . THR A 1 97 ? -9.755 -3.971 8.841 1.00 86.62 97 THR A C 1
ATOM 779 O O . THR A 1 97 ? -8.892 -4.385 9.611 1.00 86.62 97 THR A O 1
ATOM 782 N N . GLU A 1 98 ? -10.681 -4.771 8.316 1.00 89.06 98 GLU A N 1
ATOM 783 C CA . GLU A 1 98 ? -10.717 -6.215 8.549 1.00 89.06 98 GLU A CA 1
ATOM 784 C C . GLU A 1 98 ? -9.405 -6.911 8.153 1.00 89.06 98 GLU A C 1
ATOM 786 O O . GLU A 1 98 ? -8.837 -6.687 7.075 1.00 89.06 98 GLU A O 1
ATOM 791 N N . LYS A 1 99 ? -8.951 -7.830 9.010 1.00 84.94 99 LYS A N 1
ATOM 792 C CA . LYS A 1 99 ? -7.676 -8.539 8.840 1.00 84.94 99 LYS A CA 1
ATOM 793 C C . LYS A 1 99 ? -7.573 -9.258 7.491 1.00 84.94 99 LYS A C 1
ATOM 795 O O . LYS A 1 99 ? -6.531 -9.189 6.845 1.00 84.94 99 LYS A O 1
ATOM 800 N N . GLU A 1 100 ? -8.657 -9.883 7.034 1.00 88.38 100 GLU A N 1
ATOM 801 C CA . GLU A 1 100 ? -8.705 -10.613 5.758 1.00 88.38 100 GLU A CA 1
ATOM 802 C C . GLU A 1 100 ? -8.472 -9.698 4.543 1.00 88.38 100 GLU A C 1
ATOM 804 O O . GLU A 1 100 ? -7.820 -10.082 3.564 1.00 88.38 100 GLU A O 1
ATOM 809 N N . VAL A 1 101 ? -8.959 -8.455 4.611 1.00 87.50 101 VAL A N 1
ATOM 810 C CA . VAL A 1 101 ? -8.768 -7.457 3.551 1.00 87.50 101 VAL A CA 1
ATOM 811 C C . VAL A 1 101 ? -7.309 -7.009 3.514 1.00 87.50 101 VAL A C 1
ATOM 813 O O . VAL A 1 101 ? -6.707 -6.969 2.438 1.00 87.50 101 VAL A O 1
ATOM 816 N N . MET A 1 102 ? -6.711 -6.740 4.677 1.00 88.94 102 MET A N 1
ATOM 817 C CA . MET A 1 102 ? -5.291 -6.388 4.758 1.00 88.94 102 MET A CA 1
ATOM 818 C C . MET A 1 102 ? -4.400 -7.539 4.292 1.00 88.94 102 MET A C 1
ATOM 820 O O . MET A 1 102 ? -3.506 -7.331 3.472 1.00 88.94 102 MET A O 1
ATOM 824 N N . ASP A 1 103 ? -4.690 -8.769 4.714 1.00 89.56 103 ASP A N 1
ATOM 825 C CA . ASP A 1 103 ? -3.972 -9.962 4.261 1.00 89.56 103 ASP A CA 1
ATOM 826 C C . ASP A 1 103 ? -4.023 -10.104 2.741 1.00 89.56 103 ASP A C 1
ATOM 828 O O . ASP A 1 103 ? -3.003 -10.386 2.114 1.00 89.56 103 ASP A O 1
ATOM 832 N N . THR A 1 104 ? -5.160 -9.795 2.118 1.00 91.38 104 THR A N 1
ATOM 833 C CA . THR A 1 104 ? -5.284 -9.798 0.657 1.00 91.38 104 THR A CA 1
ATOM 834 C C . THR A 1 104 ? -4.310 -8.821 -0.013 1.00 91.38 104 THR A C 1
ATOM 836 O O . THR A 1 104 ? -3.657 -9.194 -0.990 1.00 91.38 104 THR A O 1
ATOM 839 N N . TYR A 1 105 ? -4.157 -7.594 0.497 1.00 91.25 105 TYR A N 1
ATOM 840 C CA . TYR A 1 105 ? -3.232 -6.613 -0.087 1.00 91.25 105 TYR A CA 1
ATOM 841 C C . TYR A 1 105 ? -1.771 -7.040 0.034 1.00 91.25 105 TYR A C 1
ATOM 843 O O . TYR A 1 105 ? -1.025 -6.973 -0.945 1.00 91.25 105 TYR A O 1
ATOM 851 N N . TYR A 1 106 ? -1.358 -7.507 1.211 1.00 90.38 106 TYR A N 1
ATOM 852 C CA . TYR A 1 106 ? 0.028 -7.916 1.433 1.00 90.38 106 TYR A CA 1
ATOM 853 C C . TYR A 1 106 ? 0.367 -9.227 0.720 1.00 90.38 106 TYR A C 1
ATOM 855 O O . TYR A 1 106 ? 1.456 -9.333 0.165 1.00 90.38 106 TYR A O 1
ATOM 863 N N . ASN A 1 107 ? -0.571 -10.173 0.619 1.00 90.94 107 ASN A N 1
ATOM 864 C CA . ASN A 1 107 ? -0.396 -11.377 -0.197 1.00 90.94 107 ASN A CA 1
ATOM 865 C C . ASN A 1 107 ? -0.231 -11.028 -1.682 1.00 90.94 107 ASN A C 1
ATOM 867 O O . ASN A 1 107 ? 0.581 -11.634 -2.380 1.00 90.94 107 ASN A O 1
ATOM 871 N N . GLN A 1 108 ? -0.970 -10.027 -2.176 1.00 90.31 108 GLN A N 1
ATOM 872 C CA . GLN A 1 108 ? -0.766 -9.518 -3.532 1.00 90.31 108 GLN A CA 1
ATOM 873 C C . GLN A 1 108 ? 0.616 -8.881 -3.690 1.00 90.31 108 GLN A C 1
ATOM 875 O O . GLN A 1 108 ? 1.289 -9.180 -4.672 1.00 90.31 108 GLN A O 1
ATOM 880 N N . LEU A 1 109 ? 1.065 -8.050 -2.742 1.00 89.50 109 LEU A N 1
ATOM 881 C CA . LEU A 1 109 ? 2.407 -7.453 -2.767 1.00 89.50 109 LEU A CA 1
ATOM 882 C C . LEU A 1 109 ? 3.516 -8.508 -2.776 1.00 89.50 109 LEU A C 1
ATOM 884 O O . LEU A 1 109 ? 4.454 -8.386 -3.562 1.00 89.50 109 LEU A O 1
ATOM 888 N N . ASP A 1 110 ? 3.382 -9.545 -1.953 1.00 89.62 110 ASP A N 1
ATOM 889 C CA . ASP A 1 110 ? 4.352 -10.633 -1.836 1.00 89.62 110 ASP A CA 1
ATOM 890 C C . ASP A 1 110 ? 4.427 -11.447 -3.135 1.00 89.62 110 ASP A C 1
ATOM 892 O O . ASP A 1 110 ? 5.489 -11.594 -3.737 1.00 89.62 110 ASP A O 1
ATOM 896 N N . HIS A 1 111 ? 3.270 -11.823 -3.687 1.00 88.94 111 HIS A N 1
ATOM 897 C CA . HIS A 1 111 ? 3.185 -12.487 -4.989 1.00 88.94 111 HIS A CA 1
ATOM 898 C C . HIS A 1 111 ? 3.847 -11.685 -6.112 1.0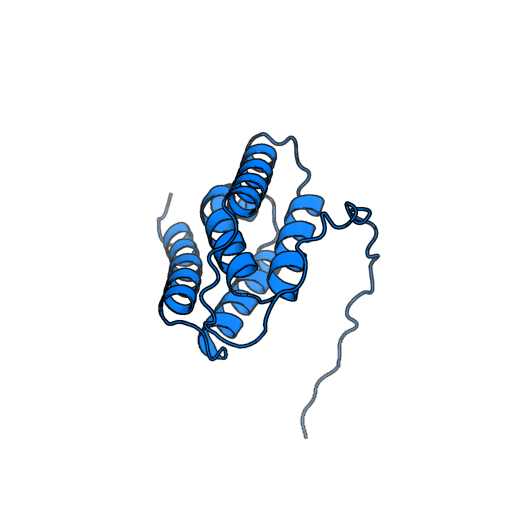0 88.94 111 HIS A C 1
ATOM 900 O O . HIS A 1 111 ? 4.518 -12.216 -7.001 1.00 88.94 111 HIS A O 1
ATOM 906 N N . ILE A 1 112 ? 3.612 -10.377 -6.079 1.00 86.06 112 ILE A N 1
ATOM 907 C CA . ILE A 1 112 ? 4.130 -9.406 -7.025 1.00 86.06 112 ILE A CA 1
ATOM 908 C C . ILE A 1 112 ? 5.659 -9.241 -6.863 1.00 86.06 112 ILE A C 1
ATOM 910 O O . ILE A 1 112 ? 6.354 -9.012 -7.859 1.00 86.06 112 ILE A O 1
ATOM 914 N N . ALA A 1 113 ? 6.186 -9.370 -5.643 1.00 85.50 113 ALA A N 1
ATOM 915 C CA . ALA A 1 113 ? 7.615 -9.342 -5.345 1.00 85.50 113 ALA A CA 1
ATOM 916 C C . ALA A 1 113 ? 8.332 -10.631 -5.786 1.00 85.50 113 ALA A C 1
ATOM 918 O O . ALA A 1 113 ? 9.439 -10.545 -6.319 1.00 85.50 113 ALA A O 1
ATOM 919 N N . GLU A 1 114 ? 7.696 -11.797 -5.623 1.00 83.25 114 GLU A N 1
ATOM 920 C CA . GLU A 1 114 ? 8.264 -13.108 -5.968 1.00 83.25 114 GLU A CA 1
ATOM 921 C C . GLU A 1 114 ? 8.220 -13.420 -7.470 1.00 83.25 114 GLU A C 1
ATOM 923 O O . GLU A 1 114 ? 9.196 -13.907 -8.041 1.00 83.25 114 GLU A O 1
ATOM 928 N N . LYS A 1 115 ? 7.088 -13.159 -8.138 1.00 74.12 115 LYS A N 1
ATOM 929 C CA . LYS A 1 115 ? 6.891 -13.560 -9.544 1.00 74.12 115 LYS A CA 1
ATOM 930 C C . LYS A 1 115 ? 7.391 -12.544 -10.568 1.00 74.12 115 LYS A C 1
ATOM 932 O O . LYS A 1 115 ? 7.494 -12.863 -11.754 1.00 74.12 115 LYS A O 1
ATOM 937 N N . GLY A 1 116 ? 7.652 -11.307 -10.154 1.00 64.88 116 GLY A N 1
ATOM 938 C CA . GLY A 1 116 ? 8.008 -10.226 -11.065 1.00 64.88 116 GLY A CA 1
ATOM 939 C C . GLY A 1 116 ? 9.485 -10.242 -11.457 1.00 64.88 116 GLY A C 1
ATOM 940 O O . GLY A 1 116 ? 10.347 -10.026 -10.612 1.00 64.88 116 GLY A O 1
ATOM 941 N N . LYS A 1 117 ? 9.793 -10.350 -12.760 1.00 66.69 117 LYS A N 1
ATOM 942 C CA . LYS A 1 117 ? 11.070 -9.837 -13.294 1.00 66.69 117 LYS A CA 1
ATOM 943 C C . LYS A 1 117 ? 11.065 -8.318 -13.119 1.00 66.69 117 LYS A C 1
ATOM 945 O O . LYS A 1 117 ? 10.470 -7.602 -13.925 1.00 66.69 117 LYS A O 1
ATOM 950 N N . ARG A 1 118 ? 11.629 -7.850 -12.009 1.00 72.88 118 ARG A N 1
ATOM 951 C CA . ARG A 1 118 ? 11.680 -6.443 -11.605 1.00 72.88 118 ARG A CA 1
ATOM 952 C C . ARG A 1 118 ? 13.068 -6.068 -11.135 1.00 72.88 118 ARG A C 1
ATOM 954 O O . ARG A 1 118 ? 13.887 -6.930 -10.828 1.00 72.88 118 ARG A O 1
ATOM 961 N N . ALA A 1 119 ? 13.318 -4.764 -11.068 1.00 77.19 119 ALA A N 1
ATOM 962 C CA . ALA A 1 119 ? 14.561 -4.249 -10.524 1.00 77.19 119 ALA A CA 1
ATOM 963 C C . ALA A 1 119 ? 14.746 -4.737 -9.070 1.00 77.19 119 ALA A C 1
ATOM 965 O O . ALA A 1 119 ? 13.815 -4.585 -8.272 1.00 77.19 119 ALA A O 1
ATOM 966 N N . PRO A 1 120 ? 15.938 -5.242 -8.691 1.00 82.00 120 PRO A N 1
ATOM 967 C CA . PRO A 1 120 ? 16.214 -5.740 -7.339 1.00 82.00 120 PRO A CA 1
ATOM 968 C C . PRO A 1 120 ? 15.825 -4.759 -6.227 1.00 82.00 120 PRO A C 1
ATOM 970 O O . PRO A 1 120 ? 15.312 -5.164 -5.189 1.00 82.00 120 PRO A O 1
ATOM 973 N N . ARG A 1 121 ? 15.998 -3.453 -6.477 1.00 85.12 121 ARG A N 1
ATOM 974 C CA . ARG A 1 121 ? 15.617 -2.377 -5.552 1.00 85.12 121 ARG A CA 1
ATOM 975 C C . ARG A 1 121 ? 14.122 -2.376 -5.219 1.00 85.12 121 ARG A C 1
ATOM 977 O O . ARG A 1 121 ? 13.764 -2.175 -4.066 1.00 85.12 121 ARG A O 1
ATOM 984 N N . LEU A 1 122 ? 13.258 -2.591 -6.210 1.00 84.81 122 LEU A N 1
ATOM 985 C CA . LEU A 1 122 ? 11.812 -2.591 -5.996 1.00 84.81 122 LEU A CA 1
ATOM 986 C C . LEU A 1 122 ? 11.357 -3.865 -5.279 1.00 84.81 122 LEU A C 1
ATOM 988 O O . LEU A 1 122 ? 10.524 -3.787 -4.384 1.00 84.81 122 LEU A O 1
ATOM 992 N N . SER A 1 123 ? 11.917 -5.025 -5.633 1.00 87.50 123 SER A N 1
ATOM 993 C CA . SER A 1 123 ? 11.629 -6.279 -4.923 1.00 87.50 123 SER A CA 1
ATOM 994 C C . SER A 1 123 ? 12.053 -6.211 -3.456 1.00 87.50 123 SER A C 1
ATOM 996 O O . SER A 1 123 ? 11.309 -6.670 -2.593 1.00 87.50 123 SER A O 1
ATOM 998 N N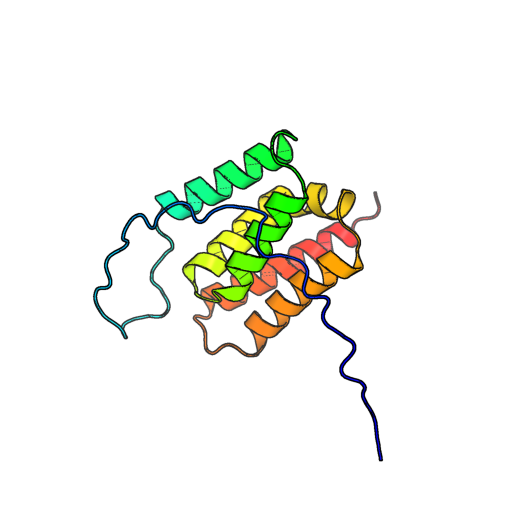 . LEU A 1 124 ? 13.206 -5.596 -3.164 1.00 87.94 124 LEU A N 1
ATOM 999 C CA . LEU A 1 124 ? 13.650 -5.364 -1.791 1.00 87.94 124 LEU A CA 1
ATOM 1000 C C . LEU A 1 124 ? 12.667 -4.465 -1.035 1.00 87.94 124 LEU A C 1
ATOM 1002 O O . LEU A 1 124 ? 12.208 -4.855 0.030 1.00 87.94 124 LEU A O 1
ATOM 1006 N N . LEU A 1 125 ? 12.280 -3.326 -1.617 1.00 89.94 125 LEU A N 1
ATOM 1007 C CA . LEU A 1 125 ? 11.340 -2.389 -0.994 1.00 89.94 125 LEU A CA 1
ATOM 1008 C C . LEU A 1 125 ? 9.975 -3.031 -0.690 1.00 89.94 125 LEU A C 1
ATOM 1010 O O . LEU A 1 125 ? 9.395 -2.816 0.375 1.00 89.94 125 LEU A O 1
ATOM 1014 N N . LEU A 1 126 ? 9.456 -3.833 -1.625 1.00 90.94 126 LEU A N 1
ATOM 1015 C CA . LEU A 1 126 ? 8.210 -4.575 -1.431 1.00 90.94 126 LEU A CA 1
ATOM 1016 C C . LEU A 1 126 ? 8.334 -5.542 -0.253 1.00 90.94 126 LEU A C 1
ATOM 1018 O O . LEU A 1 126 ? 7.467 -5.558 0.619 1.00 90.94 126 LEU A O 1
ATOM 1022 N N . ARG A 1 127 ? 9.437 -6.295 -0.193 1.00 90.38 127 ARG A N 1
ATOM 1023 C CA . ARG A 1 127 ? 9.680 -7.250 0.888 1.00 90.38 127 ARG A CA 1
ATOM 1024 C C . ARG A 1 127 ? 9.870 -6.557 2.235 1.00 90.38 127 ARG A C 1
ATOM 1026 O O . ARG A 1 127 ? 9.252 -6.974 3.202 1.00 90.38 127 ARG A O 1
ATOM 1033 N N . GLU A 1 128 ? 10.611 -5.451 2.283 1.00 90.56 128 GLU A N 1
ATOM 1034 C CA . GLU A 1 128 ? 10.749 -4.610 3.481 1.00 90.56 128 GLU A CA 1
ATOM 1035 C C . GLU A 1 128 ? 9.393 -4.101 3.981 1.00 90.56 128 GLU A C 1
ATOM 1037 O O . GLU A 1 128 ? 9.155 -4.055 5.183 1.00 90.56 128 GLU A O 1
ATOM 1042 N N . THR A 1 129 ? 8.476 -3.759 3.073 1.00 91.62 129 THR A N 1
ATOM 1043 C CA . THR A 1 129 ? 7.119 -3.327 3.440 1.00 91.62 129 THR A CA 1
ATOM 1044 C C . THR A 1 129 ? 6.300 -4.478 4.033 1.00 91.62 129 THR A C 1
ATOM 1046 O O . THR A 1 129 ? 5.611 -4.296 5.035 1.00 91.62 129 THR A O 1
ATOM 1049 N N . VAL A 1 130 ? 6.384 -5.675 3.444 1.00 90.81 130 VAL A N 1
ATOM 1050 C CA . VAL A 1 130 ? 5.727 -6.886 3.969 1.00 90.81 130 VAL A CA 1
ATOM 1051 C C . VAL A 1 130 ? 6.320 -7.289 5.323 1.00 90.81 130 VAL A C 1
ATOM 1053 O O . VAL A 1 130 ? 5.589 -7.672 6.235 1.00 90.81 130 VAL A O 1
ATOM 1056 N N . ASP A 1 131 ? 7.634 -7.183 5.484 1.00 89.75 131 ASP A N 1
ATOM 1057 C CA . ASP A 1 131 ? 8.317 -7.529 6.726 1.00 89.75 131 ASP A CA 1
ATOM 1058 C C . ASP A 1 131 ? 8.055 -6.497 7.831 1.00 89.75 131 ASP A C 1
ATOM 1060 O O . ASP A 1 131 ? 7.848 -6.888 8.979 1.00 89.75 131 ASP A O 1
ATOM 1064 N N . ALA A 1 132 ? 7.948 -5.205 7.497 1.00 88.00 132 ALA A N 1
ATOM 1065 C CA . ALA A 1 132 ? 7.558 -4.158 8.444 1.00 88.00 132 ALA A CA 1
ATOM 1066 C C . ALA A 1 132 ? 6.198 -4.454 9.095 1.00 88.00 132 ALA A C 1
ATOM 1068 O O . ALA A 1 132 ? 6.051 -4.305 10.309 1.00 88.00 132 ALA A O 1
ATOM 1069 N N . ARG A 1 133 ? 5.237 -4.967 8.315 1.00 85.88 133 ARG A N 1
ATOM 1070 C CA . ARG A 1 133 ? 3.948 -5.436 8.835 1.00 85.88 133 ARG A CA 1
ATOM 1071 C C . ARG A 1 133 ? 4.125 -6.567 9.849 1.00 85.88 133 ARG A C 1
ATOM 1073 O O . ARG A 1 133 ? 3.590 -6.506 10.950 1.00 85.88 133 ARG A O 1
ATOM 1080 N N . LYS A 1 134 ? 4.899 -7.601 9.502 1.00 84.31 134 LYS A N 1
ATOM 1081 C CA . LYS A 1 134 ? 5.149 -8.745 10.401 1.00 84.31 134 LYS A CA 1
ATOM 1082 C C . LYS A 1 134 ? 5.795 -8.299 11.713 1.00 84.31 134 LYS A C 1
ATOM 1084 O O . LYS A 1 134 ? 5.437 -8.809 12.770 1.00 84.31 134 LYS A O 1
ATOM 1089 N N . MET A 1 135 ? 6.727 -7.348 11.644 1.00 82.81 135 MET A N 1
ATOM 1090 C CA . MET A 1 135 ? 7.385 -6.786 12.824 1.00 82.81 135 MET A CA 1
ATOM 1091 C C . MET A 1 135 ? 6.408 -6.007 13.707 1.00 82.81 135 MET A C 1
ATOM 1093 O O . MET A 1 135 ? 6.440 -6.189 14.921 1.00 82.81 135 MET A O 1
ATOM 1097 N N . ALA A 1 136 ? 5.510 -5.213 13.116 1.00 75.31 136 ALA A N 1
ATOM 1098 C CA . ALA A 1 136 ? 4.504 -4.449 13.855 1.00 75.31 136 ALA A CA 1
ATOM 1099 C C . ALA A 1 136 ? 3.551 -5.343 14.672 1.00 75.31 136 ALA A C 1
ATOM 1101 O O . ALA A 1 136 ? 3.169 -4.979 15.779 1.00 75.31 136 ALA A O 1
ATOM 1102 N N . TYR A 1 137 ? 3.225 -6.542 14.178 1.00 64.56 137 TYR A N 1
ATOM 1103 C CA . TYR A 1 137 ? 2.424 -7.525 14.922 1.00 64.56 137 TYR A CA 1
ATOM 1104 C C . TYR A 1 137 ? 3.227 -8.384 15.912 1.00 64.56 137 TYR A C 1
ATOM 1106 O O . TYR A 1 137 ? 2.632 -9.075 16.738 1.00 64.56 137 TYR A O 1
ATOM 1114 N N . SER A 1 138 ? 4.560 -8.391 15.824 1.00 59.47 138 SER A N 1
ATOM 1115 C CA . SER A 1 138 ? 5.413 -9.225 16.680 1.00 59.47 138 SER A CA 1
ATOM 1116 C C . SER A 1 138 ? 5.841 -8.531 17.973 1.00 59.47 138 SER A C 1
ATOM 1118 O O . SER A 1 138 ? 6.357 -9.211 18.861 1.00 59.47 138 SER A O 1
ATOM 1120 N N . THR A 1 139 ? 5.662 -7.215 18.102 1.00 43.16 139 THR A N 1
ATOM 1121 C CA . THR A 1 139 ? 5.893 -6.497 19.361 1.00 43.16 139 THR A CA 1
ATOM 1122 C C . THR A 1 139 ? 4.644 -6.598 20.241 1.00 43.16 139 THR A C 1
ATOM 1124 O O . THR A 1 139 ? 3.643 -5.958 19.913 1.00 43.16 139 THR A O 1
ATOM 1127 N N . PRO A 1 140 ? 4.653 -7.395 21.331 1.00 40.53 140 PRO A N 1
ATOM 1128 C CA . PRO A 1 140 ? 3.578 -7.353 22.313 1.00 40.53 140 PRO A CA 1
ATOM 1129 C C . PRO A 1 140 ? 3.546 -5.955 22.937 1.00 40.53 140 PRO A C 1
ATOM 1131 O O . PRO A 1 140 ? 4.585 -5.436 23.350 1.00 40.53 140 PRO A O 1
ATOM 1134 N N . HIS A 1 141 ? 2.362 -5.351 22.920 1.00 44.22 141 HIS A N 1
ATOM 1135 C CA . HIS A 1 141 ? 2.105 -4.017 23.445 1.00 44.22 141 HIS A CA 1
ATOM 1136 C C . HIS A 1 141 ? 2.074 -3.993 24.974 1.00 44.22 141 HIS A C 1
ATOM 1138 O O . HIS A 1 141 ? 1.629 -5.004 25.569 1.00 44.22 141 HIS A O 1
#

In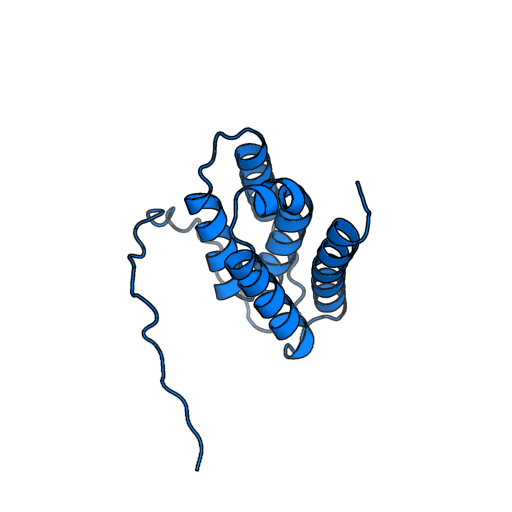terPro domains:
  IPR003890 MIF4G-like, type 3 [PF02854] (31-134)
  IPR016024 Armadillo-type fold [SSF48371] (20-134)

Secondary structure (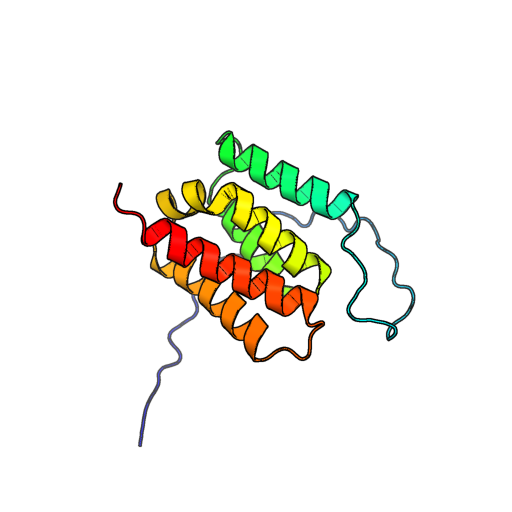DSSP, 8-state):
-------------S-SS------------TTS-TT-PPPHHHHHHHHHHHHHHHTT-S-HHHHHHHHHHHHHH--HHHHHHHHHHHHHHHHHHHHHS-HHHHHHHHHHHHHHHHH----HHHHHHHHHHHHHHHHHHHS--

pLDDT: mean 74.11, std 21.14, range [28.22, 93.06]

Organism: Pleuronectes platessa (NCBI:txid8262)

Solvent-accessible surface area (backbone atoms only — not comparable to full-atom values): 8782 Å² total; per-residue (Å²): 135,81,88,76,84,81,72,80,77,77,84,77,72,91,70,90,62,76,79,76,76,78,78,78,78,75,89,79,75,86,89,79,65,85,68,64,72,56,52,69,68,58,45,51,50,45,48,51,54,38,54,35,40,77,67,66,74,44,56,68,72,59,52,55,48,54,53,52,53,29,63,71,66,67,42,64,35,42,45,55,40,44,42,55,33,43,74,73,36,44,74,65,49,58,74,78,41,60,66,70,62,53,49,51,54,50,51,50,48,50,50,54,41,73,72,45,97,63,48,69,70,58,39,49,50,46,48,53,48,54,48,50,54,56,51,64,73,66,58,85,129

Foldseek 3Di:
DDDDDPDDPPPDDPPPDDPPPDPDPDDDDPDDDLDPAADPVVLVVLVVVLVCVVVVVDDLVVVLVLLVVLLVVLRLNSLLSSLVSCVRCVVVNPVVDDPVSVCVSLVSLLCSLVPDPHDPVSSVSSVVSSVVNVVVVPDDD

Sequence (141 aa):
MKNLDKEGIHQESWSCLKPVQDVRVTDRLREEQQNTKPSGRFLNMLRFIGELFLSKVLAEKSMHCCIRRLLQKGDGPSLEGLCQLLQMIQQDLEVVTEKEVMDTYYNQLDHIAEKGKRAPRLSLLLRETVDARKMAYSTPH

Nearest PDB structures (foldseek):
  1hu3-assembly1_A  TM=8.750E-01  e=9.893E-05  Homo sapiens
  8j7r-assembly1_B  TM=9.496E-01  e=1.465E-03  Homo sapiens
  8oz0-assembly1_2  TM=8.891E-01  e=7.268E-04  Homo sapiens
  4iul-assembly3_B  TM=8.555E-01  e=2.650E-03  Homo sapiens
  4iul-assembly3_A  TM=8.476E-01  e=9.154E-03  Homo sapiens